Protein AF-A0A543GIE6-F1 (afdb_monomer_lite)

Sequence (55 aa):
MERGNTKHSPREDEALADQVSGELGPGGSNREEWASAEPPADDDPPERTDGETQS

pLDDT: mean 73.49, std 10.38, range [44.5, 87.38]

Foldseek 3Di:
DPPDDPVDDPVRVVVVVVVVCVVLDDPNDCPVVVVDDDDDDPPDDPDDPPDDDDD

Structure (mmCIF, N/CA/C/O backbone):
data_AF-A0A543GIE6-F1
#
_entry.id   AF-A0A543GIE6-F1
#
loop_
_atom_site.group_PDB
_atom_site.id
_atom_site.type_symbol
_atom_site.label_atom_id
_atom_site.label_alt_id
_atom_site.label_comp_id
_atom_site.label_asym_id
_atom_site.label_entity_id
_atom_site.label_seq_id
_atom_site.pdbx_PDB_ins_code
_atom_site.Cartn_x
_atom_site.Cartn_y
_atom_site.Cartn_z
_atom_site.occupancy
_atom_site.B_iso_or_equiv
_atom_site.auth_seq_id
_atom_site.auth_comp_id
_atom_site.auth_asym_id
_atom_site.auth_atom_id
_atom_site.pdbx_PDB_model_num
ATOM 1 N N . MET A 1 1 ? 9.564 -7.352 15.608 1.00 52.19 1 MET A N 1
ATOM 2 C CA . MET A 1 1 ? 9.440 -6.084 14.859 1.00 52.19 1 MET A CA 1
ATOM 3 C C . MET A 1 1 ? 8.294 -5.304 15.469 1.00 52.19 1 MET A C 1
ATOM 5 O O . MET A 1 1 ? 7.149 -5.678 15.249 1.00 52.19 1 MET A O 1
ATOM 9 N N . GLU A 1 2 ? 8.588 -4.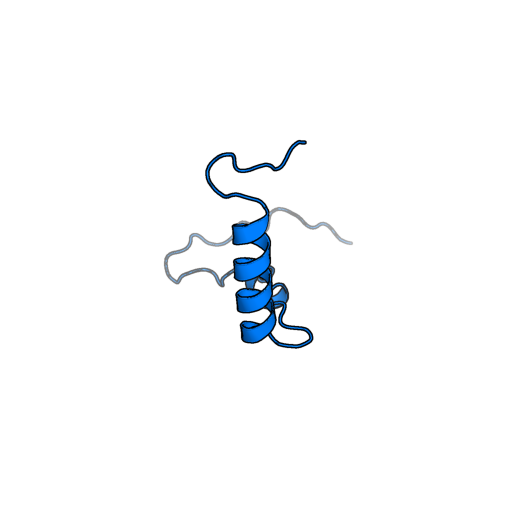283 16.270 1.00 61.25 2 GLU A N 1
ATOM 10 C CA . GLU A 1 2 ? 7.566 -3.326 16.703 1.00 61.25 2 GLU A CA 1
ATOM 11 C C . GLU A 1 2 ? 7.345 -2.327 15.567 1.00 61.25 2 GLU A C 1
ATOM 13 O O . GLU A 1 2 ? 8.193 -1.484 15.286 1.00 61.25 2 GLU A O 1
ATOM 18 N N . ARG A 1 3 ? 6.221 -2.466 14.860 1.00 70.31 3 ARG A N 1
ATOM 19 C CA . ARG A 1 3 ? 5.753 -1.474 13.887 1.00 70.31 3 ARG A CA 1
ATOM 20 C C . ARG A 1 3 ? 4.884 -0.454 14.624 1.00 70.31 3 ARG A C 1
ATOM 22 O O . ARG A 1 3 ? 3.675 -0.453 14.453 1.00 70.31 3 ARG A O 1
ATOM 29 N N . GLY A 1 4 ? 5.482 0.327 15.520 1.00 67.31 4 GLY A N 1
ATOM 30 C CA . GLY A 1 4 ? 4.784 1.385 16.252 1.00 67.31 4 GLY A CA 1
ATOM 31 C C . GLY A 1 4 ? 5.329 2.746 15.846 1.00 67.31 4 GLY A C 1
ATOM 32 O O . GLY A 1 4 ? 6.465 3.070 16.186 1.00 67.31 4 GLY A O 1
ATOM 33 N N . ASN A 1 5 ? 4.548 3.536 15.108 1.00 65.06 5 ASN A N 1
ATOM 34 C CA . ASN A 1 5 ? 4.889 4.931 14.854 1.00 65.06 5 ASN A CA 1
ATOM 35 C C . ASN A 1 5 ? 4.566 5.741 16.116 1.00 65.06 5 ASN A C 1
ATOM 37 O O . ASN A 1 5 ? 3.405 5.920 16.452 1.00 65.06 5 ASN A O 1
ATOM 41 N N . THR A 1 6 ? 5.577 6.252 16.818 1.00 70.50 6 THR A N 1
ATOM 42 C CA . THR A 1 6 ? 5.377 7.046 18.047 1.00 70.50 6 THR A CA 1
ATOM 43 C C . THR A 1 6 ? 4.704 8.397 17.795 1.00 70.50 6 THR A C 1
ATOM 45 O O . THR A 1 6 ? 4.316 9.075 18.745 1.00 70.50 6 THR A O 1
ATOM 48 N N . LYS A 1 7 ? 4.584 8.803 16.525 1.00 75.31 7 LYS A N 1
ATOM 49 C CA . LYS A 1 7 ? 4.009 10.082 16.106 1.00 75.31 7 LYS A CA 1
ATOM 50 C C . LYS A 1 7 ? 2.484 10.060 15.999 1.00 75.31 7 LYS A C 1
ATOM 52 O O . LYS A 1 7 ? 1.881 11.121 16.122 1.00 75.31 7 LYS A O 1
ATOM 57 N N . HIS A 1 8 ? 1.885 8.893 15.770 1.00 69.69 8 HIS A N 1
ATOM 58 C CA . HIS A 1 8 ? 0.436 8.738 15.662 1.00 69.69 8 HIS A CA 1
ATOM 59 C C . HIS A 1 8 ? -0.051 7.806 16.760 1.00 69.69 8 HIS A C 1
ATOM 61 O O . HIS A 1 8 ? 0.533 6.754 17.020 1.00 69.69 8 HIS A O 1
ATOM 67 N N . SER A 1 9 ? -1.084 8.242 17.473 1.00 69.94 9 SER A N 1
ATOM 68 C CA . SER A 1 9 ? -1.688 7.417 18.515 1.00 69.94 9 SER A CA 1
ATOM 69 C C . SER A 1 9 ? -2.519 6.287 17.888 1.00 69.94 9 SER A C 1
ATOM 71 O O . SER A 1 9 ? -3.047 6.471 16.792 1.00 69.94 9 SER A O 1
ATOM 73 N N . PRO A 1 10 ? -2.734 5.150 18.583 1.00 72.88 10 PRO A N 1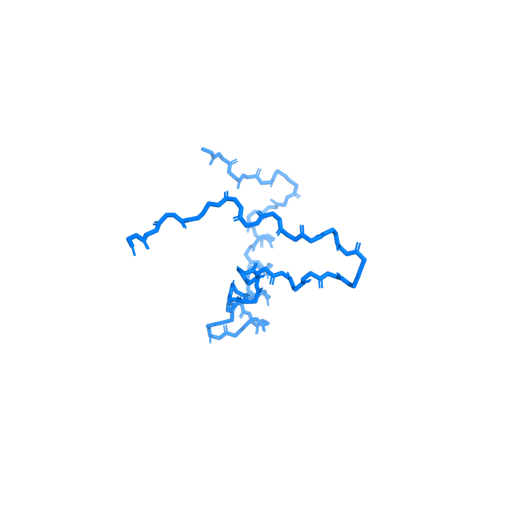
ATOM 74 C CA . PRO A 1 10 ? -3.544 4.046 18.050 1.00 72.88 10 PRO A CA 1
ATOM 75 C C . PRO A 1 10 ? -4.941 4.470 17.567 1.00 72.88 10 PRO A C 1
ATOM 77 O O . PRO A 1 10 ? -5.462 3.929 16.602 1.00 72.88 10 PRO A O 1
ATOM 80 N N . ARG A 1 11 ? -5.530 5.490 18.202 1.00 70.12 11 ARG A N 1
ATOM 81 C CA . ARG A 1 1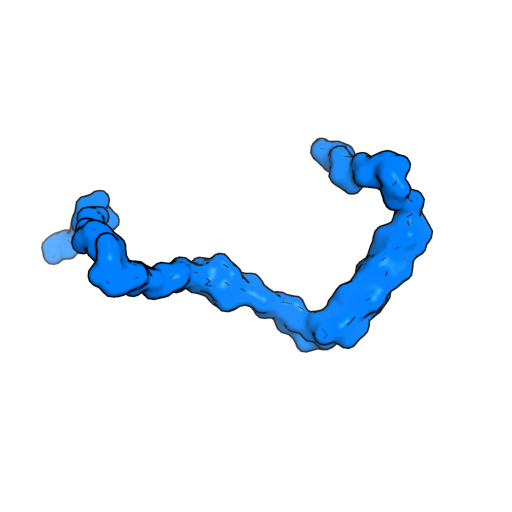1 ? -6.835 6.047 17.824 1.00 70.12 11 ARG A CA 1
ATOM 82 C C . ARG A 1 11 ? -6.817 6.752 16.461 1.00 70.12 11 ARG A C 1
ATOM 84 O O . ARG A 1 11 ? -7.828 6.762 15.767 1.00 70.12 11 ARG A O 1
ATOM 91 N N . GLU A 1 12 ? -5.703 7.384 16.101 1.00 73.25 12 GLU A N 1
ATOM 92 C CA . GLU A 1 12 ? -5.544 8.023 14.788 1.00 73.25 12 GLU A CA 1
ATOM 93 C C . GLU A 1 12 ? -5.343 6.977 13.688 1.00 73.25 12 GLU A C 1
ATOM 95 O O . GLU A 1 12 ? -5.892 7.136 12.598 1.00 73.25 12 GLU A O 1
ATOM 100 N N . ASP A 1 13 ? -4.646 5.881 13.998 1.00 80.31 13 ASP A N 1
ATOM 101 C CA . ASP A 1 13 ? -4.487 4.749 13.080 1.00 80.31 13 ASP A CA 1
ATOM 102 C C . ASP A 1 13 ? -5.836 4.067 12.780 1.00 80.31 13 ASP A C 1
ATOM 104 O O . ASP A 1 13 ? -6.092 3.714 11.631 1.00 80.31 13 ASP A O 1
ATOM 108 N N . GLU A 1 14 ? -6.728 3.929 13.771 1.00 83.38 14 GLU A N 1
ATOM 109 C CA . GLU A 1 14 ? -8.083 3.377 13.581 1.00 83.38 14 GLU A CA 1
ATOM 110 C C . GLU A 1 14 ? -8.941 4.241 12.646 1.00 83.38 14 GLU A C 1
ATOM 112 O O . GLU A 1 14 ? -9.553 3.729 11.710 1.00 83.38 14 GLU A O 1
ATOM 117 N N . ALA A 1 15 ? -8.952 5.562 12.850 1.00 82.62 15 ALA A N 1
ATOM 118 C CA . ALA A 1 15 ? -9.711 6.479 11.997 1.00 82.62 15 ALA A CA 1
ATOM 119 C C . ALA A 1 15 ? -9.181 6.501 10.552 1.00 82.62 15 ALA A C 1
ATOM 121 O O . ALA A 1 15 ? -9.958 6.580 9.598 1.00 82.62 15 ALA A O 1
ATOM 122 N N . LEU A 1 16 ? -7.858 6.413 10.387 1.00 83.50 16 LEU A N 1
ATOM 123 C CA . LEU A 1 16 ? -7.228 6.296 9.075 1.00 83.50 16 LEU A CA 1
ATOM 124 C C . LEU A 1 16 ? -7.563 4.953 8.411 1.00 83.50 16 LEU A C 1
ATOM 126 O O . LEU A 1 16 ? -7.862 4.918 7.217 1.00 83.50 16 LEU A O 1
ATOM 130 N N . ALA A 1 17 ? -7.549 3.857 9.173 1.00 82.75 17 ALA A N 1
ATOM 131 C CA . ALA A 1 17 ? -7.904 2.532 8.674 1.00 82.75 17 ALA A CA 1
ATOM 132 C C . ALA A 1 17 ? -9.357 2.478 8.175 1.00 82.75 17 ALA A C 1
ATOM 134 O O . ALA A 1 17 ? -9.601 1.946 7.090 1.00 82.75 17 ALA A O 1
ATOM 135 N N . ASP A 1 18 ? -10.297 3.082 8.907 1.00 83.75 18 ASP A N 1
ATOM 136 C CA . ASP A 1 18 ? -11.703 3.178 8.497 1.00 83.75 18 ASP A CA 1
ATOM 137 C C . ASP A 1 18 ? -11.867 3.974 7.194 1.00 83.75 18 ASP A C 1
ATOM 139 O O . ASP A 1 18 ? -12.609 3.558 6.300 1.00 83.75 18 ASP A O 1
ATOM 143 N N . GLN A 1 19 ? -11.138 5.085 7.043 1.00 82.25 19 GLN A N 1
ATOM 144 C CA . GLN A 1 19 ? -11.165 5.888 5.817 1.00 82.25 19 GLN A CA 1
ATOM 145 C C . GLN A 1 19 ? -10.619 5.111 4.610 1.00 82.25 19 GLN A C 1
ATOM 147 O O . GLN A 1 19 ? -11.251 5.088 3.555 1.00 82.25 19 GLN A O 1
ATOM 152 N N . VAL A 1 20 ? -9.474 4.442 4.766 1.00 83.25 20 VAL A N 1
ATOM 153 C CA . VAL A 1 20 ? -8.845 3.653 3.693 1.00 83.25 20 VAL A CA 1
ATOM 154 C C . VAL A 1 20 ? -9.711 2.453 3.299 1.00 83.25 20 VAL A C 1
ATOM 156 O O . VAL A 1 20 ? -9.856 2.159 2.113 1.00 83.25 20 VAL A O 1
ATOM 159 N N . SER A 1 21 ? -10.321 1.779 4.277 1.00 77.62 21 SER A N 1
ATOM 160 C CA . SER A 1 21 ? -11.254 0.670 4.040 1.00 77.62 21 SER A CA 1
ATOM 161 C C . SER A 1 21 ? -12.496 1.121 3.258 1.00 77.62 21 SER A C 1
ATOM 163 O O . SER A 1 21 ? -12.948 0.421 2.349 1.00 77.62 21 SER A O 1
ATOM 165 N N . GLY A 1 22 ? -13.016 2.316 3.563 1.00 75.31 22 GLY A N 1
ATOM 166 C CA . GLY A 1 22 ? -14.144 2.913 2.846 1.00 75.31 22 GLY A CA 1
ATOM 167 C C . GLY A 1 22 ? -13.836 3.268 1.388 1.00 75.31 22 GLY A C 1
ATOM 168 O O . GLY A 1 22 ? -14.704 3.101 0.534 1.00 75.31 22 GLY A O 1
ATOM 169 N N . GLU A 1 23 ? -12.610 3.710 1.101 1.00 76.38 23 GLU A N 1
ATOM 170 C CA . GLU A 1 23 ? -12.180 4.116 -0.245 1.00 76.38 23 GLU A CA 1
ATOM 171 C C . GLU A 1 23 ? -11.860 2.917 -1.152 1.00 76.38 23 GLU A C 1
ATOM 173 O O . GLU A 1 23 ? -12.216 2.904 -2.328 1.00 76.38 23 GLU A O 1
ATOM 178 N N . LEU A 1 24 ? -11.204 1.882 -0.616 1.00 77.31 24 LEU A N 1
ATOM 179 C CA . LEU A 1 24 ? -10.784 0.718 -1.405 1.00 77.31 24 LEU A CA 1
ATOM 180 C C . LEU A 1 24 ? -11.942 -0.252 -1.706 1.00 77.31 24 LEU A C 1
ATOM 182 O O . LEU A 1 24 ? -11.874 -1.016 -2.668 1.00 77.31 24 LEU A O 1
ATOM 186 N N . GLY A 1 25 ? -13.019 -0.225 -0.916 1.00 71.88 25 GLY A N 1
ATOM 187 C CA . GLY A 1 25 ? -14.161 -1.125 -1.081 1.00 71.88 25 GLY A CA 1
ATOM 188 C C . GLY A 1 25 ? -13.834 -2.608 -0.811 1.00 71.88 25 GLY A C 1
ATOM 189 O O . GLY A 1 25 ? -12.693 -2.983 -0.515 1.00 71.88 25 GLY A O 1
ATOM 190 N N . PRO A 1 26 ? -14.838 -3.505 -0.878 1.00 65.81 26 PRO A N 1
ATOM 191 C CA . PRO A 1 26 ? -14.632 -4.929 -0.636 1.00 65.81 26 PRO A CA 1
ATOM 192 C C . PRO A 1 26 ? -13.773 -5.544 -1.749 1.00 65.81 26 PRO A C 1
ATOM 194 O O . PRO A 1 26 ? -14.224 -5.700 -2.880 1.00 65.81 26 PRO A O 1
ATOM 197 N N . GLY A 1 27 ? -12.538 -5.921 -1.408 1.00 67.81 27 GLY A N 1
ATOM 198 C CA . GLY A 1 27 ? -11.592 -6.538 -2.343 1.00 67.81 27 GLY A CA 1
ATOM 199 C C . GLY A 1 27 ? -10.670 -5.563 -3.080 1.00 67.81 27 GLY A C 1
ATOM 200 O O . GLY A 1 27 ? -9.990 -5.999 -4.004 1.00 67.81 27 GLY A O 1
ATOM 201 N N . GLY A 1 28 ? -10.602 -4.289 -2.675 1.00 66.88 28 GLY A N 1
ATOM 202 C CA . GLY A 1 28 ? -9.729 -3.269 -3.273 1.00 66.88 28 GLY A CA 1
ATOM 203 C C . GLY A 1 28 ? -8.240 -3.503 -3.040 1.00 66.88 28 GLY A C 1
ATOM 204 O O . GLY A 1 28 ? -7.589 -2.782 -2.284 1.00 66.88 28 GLY A O 1
ATOM 205 N N . SER A 1 29 ? -7.683 -4.531 -3.671 1.00 72.88 29 SER A N 1
ATOM 206 C CA . SER A 1 29 ? -6.246 -4.741 -3.721 1.00 72.88 29 SER A CA 1
ATOM 207 C C . SER A 1 29 ? -5.733 -4.338 -5.094 1.00 72.88 29 SER A C 1
ATOM 209 O O . SER A 1 29 ? -5.874 -5.083 -6.050 1.00 72.88 29 SER A O 1
ATOM 211 N N . ASN A 1 30 ? -5.018 -3.216 -5.172 1.00 74.00 30 ASN A N 1
ATOM 212 C CA . ASN A 1 30 ? -4.246 -2.860 -6.372 1.00 74.00 30 ASN A CA 1
ATOM 213 C C . ASN A 1 30 ? -3.018 -3.774 -6.565 1.00 74.00 30 ASN A C 1
ATOM 215 O O . ASN A 1 30 ? -2.153 -3.496 -7.389 1.00 74.00 30 ASN A O 1
ATOM 219 N N . ARG A 1 31 ? -2.878 -4.843 -5.764 1.00 80.44 31 ARG A N 1
ATOM 220 C CA . ARG A 1 31 ? -1.689 -5.702 -5.713 1.00 80.44 31 ARG A CA 1
ATOM 221 C C . ARG A 1 31 ? -1.310 -6.248 -7.085 1.00 80.44 31 ARG A C 1
ATOM 223 O O . ARG A 1 31 ? -0.122 -6.367 -7.342 1.00 80.44 31 ARG A O 1
ATOM 230 N N . GLU A 1 32 ? -2.284 -6.589 -7.920 1.00 78.75 32 GLU A N 1
ATOM 231 C CA . GLU A 1 32 ? -2.044 -7.114 -9.269 1.00 78.75 32 GLU A CA 1
ATOM 232 C C . GLU A 1 32 ? -1.389 -6.065 -10.182 1.00 78.75 32 GLU A C 1
ATOM 234 O O . GLU A 1 32 ? -0.450 -6.390 -10.907 1.00 78.75 32 GLU A O 1
ATOM 239 N N . GLU A 1 33 ? -1.795 -4.797 -10.072 1.00 75.12 33 GLU A N 1
ATOM 240 C CA . GLU A 1 33 ? -1.179 -3.692 -10.817 1.00 75.12 33 GLU A CA 1
ATOM 241 C C . GLU A 1 33 ? 0.245 -3.405 -10.327 1.00 75.12 33 GLU A C 1
ATOM 243 O O . GLU A 1 33 ? 1.156 -3.280 -11.133 1.00 75.12 33 GLU A O 1
ATOM 248 N N . TRP A 1 34 ? 0.472 -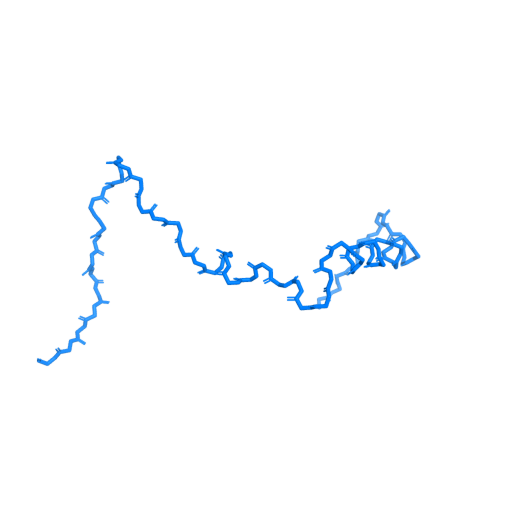3.396 -9.008 1.00 79.94 34 TRP A N 1
ATOM 249 C CA . TRP A 1 34 ? 1.811 -3.180 -8.435 1.00 79.94 34 TRP A CA 1
ATOM 250 C C . TRP A 1 34 ? 2.771 -4.357 -8.630 1.00 79.94 34 TRP A C 1
ATOM 252 O O . TRP A 1 34 ? 3.985 -4.174 -8.600 1.00 79.94 34 TRP A O 1
ATOM 262 N N . ALA A 1 35 ? 2.249 -5.580 -8.734 1.00 84.38 35 ALA A N 1
ATOM 263 C CA . ALA A 1 35 ? 3.063 -6.772 -8.962 1.00 84.38 35 ALA A CA 1
ATOM 264 C C . ALA A 1 35 ? 3.492 -6.906 -10.428 1.00 84.38 35 ALA A C 1
ATOM 266 O O . ALA A 1 35 ? 4.445 -7.630 -10.715 1.00 84.38 35 ALA A O 1
ATOM 267 N N . SER A 1 36 ? 2.786 -6.237 -11.339 1.00 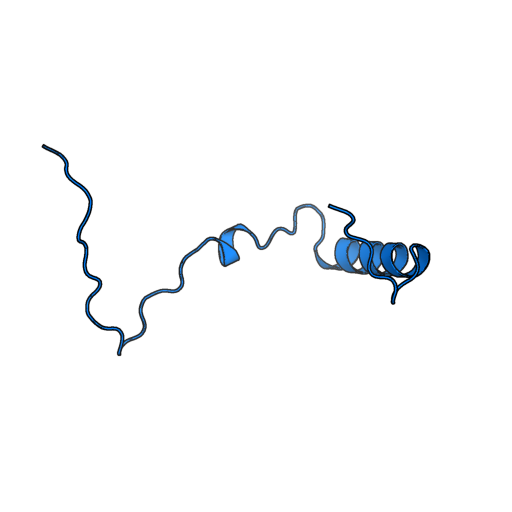84.19 36 SER A N 1
ATOM 268 C CA . SER A 1 36 ? 3.132 -6.211 -12.753 1.00 84.19 36 SER A CA 1
ATOM 269 C C . SER A 1 36 ? 4.350 -5.311 -12.953 1.00 84.19 36 SER A C 1
ATOM 271 O O . SER A 1 36 ? 4.359 -4.168 -12.503 1.00 84.19 36 SER A O 1
ATOM 273 N N . ALA A 1 37 ? 5.393 -5.826 -13.608 1.00 83.81 37 ALA A N 1
ATOM 274 C CA . ALA A 1 37 ? 6.518 -4.992 -14.013 1.00 83.81 37 ALA A CA 1
ATOM 275 C C . ALA A 1 37 ? 6.034 -3.954 -15.035 1.00 83.81 37 ALA A C 1
ATOM 277 O O . ALA A 1 37 ? 5.235 -4.281 -15.918 1.00 83.81 37 ALA A O 1
ATOM 278 N N . GLU A 1 38 ? 6.512 -2.716 -14.916 1.00 84.00 38 GLU A N 1
ATOM 279 C CA . GLU A 1 38 ? 6.289 -1.717 -15.959 1.00 84.00 38 GLU A CA 1
ATOM 280 C C . GLU A 1 38 ? 6.924 -2.206 -17.273 1.00 84.00 38 GLU A C 1
ATOM 282 O O . GLU A 1 38 ? 7.967 -2.869 -17.242 1.00 84.00 38 GLU A O 1
ATOM 287 N N . PRO A 1 39 ? 6.301 -1.929 -18.433 1.00 84.94 39 PRO A N 1
ATOM 288 C CA . PRO A 1 39 ? 6.907 -2.258 -19.714 1.00 84.94 39 PRO A CA 1
ATOM 289 C C . PRO A 1 39 ? 8.209 -1.463 -19.903 1.00 84.94 39 PRO A C 1
ATOM 291 O O . PRO A 1 39 ? 8.291 -0.327 -19.425 1.00 84.94 39 PRO A O 1
ATOM 294 N N . PRO A 1 40 ? 9.204 -2.020 -20.618 1.00 85.25 40 PRO A N 1
ATOM 295 C CA . PRO A 1 40 ? 10.430 -1.295 -20.921 1.00 85.25 40 PRO A CA 1
ATOM 296 C C . PRO A 1 40 ? 10.099 -0.006 -21.678 1.00 85.25 40 PRO A C 1
ATOM 298 O O . PRO A 1 40 ? 9.268 0.000 -22.594 1.00 85.25 40 PRO A O 1
ATOM 301 N N . ALA A 1 41 ? 10.739 1.086 -21.279 1.00 84.94 41 ALA A N 1
ATOM 302 C CA . ALA A 1 41 ? 10.659 2.359 -21.970 1.00 84.94 41 ALA A CA 1
ATOM 303 C C . ALA A 1 41 ? 11.365 2.280 -23.335 1.00 84.94 41 ALA A C 1
ATOM 305 O O . ALA A 1 41 ? 12.229 1.435 -23.562 1.00 84.94 41 ALA A O 1
ATOM 306 N N . ASP A 1 42 ? 11.040 3.202 -24.246 1.00 83.81 42 ASP A N 1
ATOM 307 C CA . ASP A 1 42 ? 11.618 3.221 -25.601 1.00 83.81 42 ASP A CA 1
ATOM 308 C C . ASP A 1 42 ? 13.155 3.371 -25.616 1.00 83.81 42 ASP A C 1
ATOM 310 O O . ASP A 1 42 ? 13.814 2.919 -26.553 1.00 83.81 42 ASP A O 1
ATOM 314 N N . ASP A 1 43 ? 13.726 3.991 -24.580 1.00 87.38 43 ASP A N 1
ATOM 315 C CA . ASP A 1 43 ? 15.170 4.202 -24.419 1.00 87.38 43 ASP A CA 1
ATOM 316 C C . ASP A 1 43 ? 15.847 3.141 -23.531 1.00 87.38 43 ASP A C 1
ATOM 318 O O . ASP A 1 43 ? 17.052 3.243 -23.264 1.00 87.38 43 ASP A O 1
ATOM 322 N N . ASP A 1 44 ? 15.108 2.135 -23.046 1.00 81.81 44 ASP A N 1
ATOM 323 C CA . ASP A 1 44 ? 15.710 1.092 -22.224 1.00 81.81 44 ASP A CA 1
ATOM 324 C C . ASP A 1 44 ? 16.706 0.256 -23.043 1.00 81.81 44 ASP A C 1
ATOM 326 O O . ASP A 1 44 ? 16.467 -0.087 -24.209 1.00 81.81 44 ASP A O 1
ATOM 330 N N . PRO A 1 45 ? 17.860 -0.100 -22.452 1.00 80.88 45 PRO A N 1
ATOM 331 C CA . PRO A 1 45 ? 18.781 -1.016 -23.098 1.00 80.88 45 PRO A CA 1
ATOM 332 C C . PRO A 1 45 ? 18.084 -2.369 -23.310 1.00 80.88 45 PRO A C 1
ATOM 334 O O . PRO A 1 45 ? 17.285 -2.776 -22.467 1.00 80.88 45 PRO A O 1
ATOM 337 N N . PRO A 1 46 ? 18.406 -3.106 -24.393 1.00 76.25 46 PRO A N 1
ATOM 338 C CA . PRO A 1 46 ? 17.786 -4.399 -24.649 1.00 76.25 46 PRO A CA 1
ATOM 339 C C . PRO A 1 46 ? 17.957 -5.300 -23.425 1.00 76.25 46 PRO A C 1
ATOM 341 O O . PRO A 1 46 ? 19.085 -5.507 -22.959 1.00 76.25 46 PRO A O 1
ATOM 344 N N . GLU A 1 47 ? 16.838 -5.800 -22.898 1.00 72.19 47 GLU A N 1
ATOM 345 C CA . GLU A 1 47 ? 16.844 -6.653 -21.717 1.00 72.19 47 GLU A CA 1
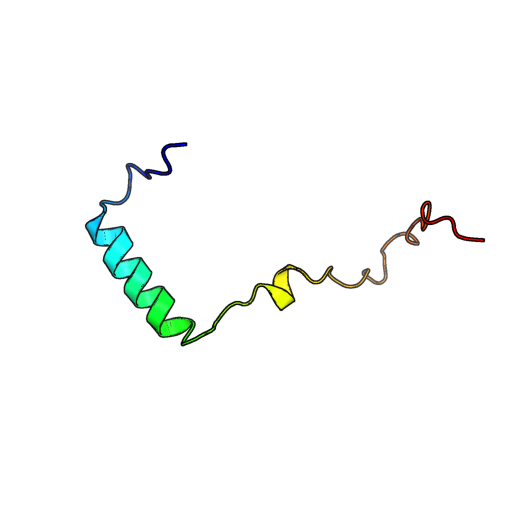ATOM 346 C C . GLU A 1 47 ? 17.749 -7.858 -21.974 1.00 72.19 47 GLU A C 1
ATOM 348 O O . GLU A 1 47 ? 17.584 -8.610 -22.940 1.00 72.19 47 GLU A O 1
ATOM 353 N N . ARG A 1 48 ? 18.754 -8.034 -21.114 1.00 65.88 48 ARG A N 1
ATOM 354 C CA . ARG A 1 48 ? 19.615 -9.211 -21.172 1.00 65.88 48 ARG A CA 1
ATOM 355 C C . ARG A 1 48 ? 18.820 -10.384 -20.612 1.00 65.88 48 ARG A C 1
ATOM 357 O O . ARG A 1 48 ? 18.764 -10.576 -19.401 1.00 65.88 48 ARG A O 1
ATOM 364 N N . THR A 1 49 ? 18.207 -11.166 -21.495 1.00 61.66 49 THR A N 1
ATOM 365 C CA . THR A 1 49 ? 17.543 -12.432 -21.157 1.00 61.66 49 THR A CA 1
ATOM 366 C C . THR A 1 49 ? 18.588 -13.521 -20.883 1.00 61.66 49 THR A C 1
ATOM 368 O O . THR A 1 49 ? 18.632 -14.550 -21.554 1.00 61.66 49 THR A O 1
ATOM 371 N N . ASP A 1 50 ? 19.486 -13.285 -19.931 1.00 63.00 50 ASP A N 1
ATOM 372 C CA . ASP A 1 50 ? 20.452 -14.282 -19.475 1.00 63.00 50 ASP A CA 1
ATOM 373 C C . ASP A 1 50 ? 19.853 -15.044 -18.292 1.00 63.00 50 ASP A C 1
ATOM 375 O O . ASP A 1 50 ? 20.188 -14.805 -17.132 1.00 63.00 50 ASP A O 1
ATOM 379 N N . GLY A 1 51 ? 18.949 -15.973 -18.603 1.00 59.12 51 GLY A N 1
ATOM 380 C CA . GLY A 1 51 ? 18.556 -17.003 -17.650 1.00 59.12 51 GLY A CA 1
ATOM 381 C C . GLY A 1 51 ? 17.136 -17.523 -17.797 1.00 59.12 51 GLY A C 1
ATOM 382 O O . GLY A 1 51 ? 16.306 -17.204 -16.963 1.00 59.12 51 GLY A O 1
ATOM 383 N N . GLU A 1 52 ? 16.897 -18.427 -18.750 1.00 47.25 52 GLU A N 1
ATOM 384 C CA . GLU A 1 52 ? 16.276 -19.707 -18.392 1.00 47.25 52 GLU A CA 1
ATOM 385 C C . GLU A 1 52 ? 16.630 -20.794 -19.417 1.00 47.25 52 GLU A C 1
ATOM 387 O O . GLU A 1 52 ? 16.454 -20.663 -20.625 1.00 47.25 52 GLU A O 1
ATOM 392 N N . THR A 1 53 ? 17.224 -21.862 -18.896 1.00 58.12 53 THR A N 1
ATOM 393 C CA . THR A 1 53 ? 17.543 -23.112 -19.584 1.00 58.12 53 THR A CA 1
ATOM 394 C C . THR A 1 53 ? 16.271 -23.937 -19.711 1.00 58.12 53 THR A C 1
ATOM 396 O O . THR A 1 53 ? 15.681 -24.203 -18.670 1.00 58.12 53 THR A O 1
ATOM 399 N N . GLN A 1 54 ? 15.919 -24.458 -20.895 1.00 44.50 54 GLN A N 1
ATOM 400 C CA . GLN A 1 54 ? 15.195 -25.737 -20.976 1.00 44.50 54 GLN A CA 1
ATOM 401 C C . GLN A 1 54 ? 15.198 -26.390 -22.377 1.00 44.50 54 GLN A C 1
ATOM 403 O O . GLN A 1 54 ? 14.553 -25.896 -23.290 1.00 44.50 54 GLN A O 1
ATOM 408 N N . SER A 1 55 ? 15.914 -27.530 -22.438 1.00 49.06 55 SER A N 1
ATOM 409 C CA . SER A 1 55 ? 15.839 -28.724 -23.324 1.00 49.06 55 SER A CA 1
ATOM 410 C C . SER A 1 55 ? 15.799 -28.586 -24.845 1.00 49.06 55 SER A C 1
ATOM 412 O O . SER A 1 55 ? 14.765 -28.159 -25.393 1.00 49.06 55 SER A O 1
#

Secondary structure (DSSP, 8-state):
-----TTS-HHHHHHHHHHHHHHH-TT--THHHHHSPPPPPTTSPPP--------

Organism: NCBI:txid882449

Radius of gyration: 20.35 Å; chains: 1; bounding box: 35×39×44 Å